Protein AF-A0AAN8FQU7-F1 (afdb_monomer)

Mean predicted aligned error: 3.14 Å

Foldseek 3Di:
DWADDPPDDIHDQFDAAQDPPTPPVSPVQNVVCVVCVVDDDDDDDDGDRYD

Organism: Trichostrongylus colubriformis (NCBI:txid6319)

Secondary structure (DSSP, 8-state):
-EE--SSSPPEE--B---STTS-HHHHHHHHHHHH-TTS------PPBS--

InterPro domains:
  IPR035892 C2 domain superfamily [G3DSA:2.60.40.150] (1-48)
  IPR035892 C2 domain superfamily [SSF49562] (1-49)

Structure (mmCIF, N/CA/C/O backbone):
data_AF-A0AAN8FQU7-F1
#
_entry.id   AF-A0AAN8FQU7-F1
#
loop_
_atom_site.group_PDB
_atom_site.id
_atom_site.type_symbol
_atom_site.label_atom_id
_atom_site.label_alt_id
_atom_site.label_comp_id
_atom_site.label_asym_id
_atom_site.label_entity_id
_atom_site.label_seq_id
_atom_site.pdbx_PDB_ins_code
_atom_site.Cartn_x
_atom_site.Cartn_y
_atom_site.Cartn_z
_atom_site.occupancy
_atom_site.B_iso_or_equiv
_atom_site.auth_seq_id
_atom_site.auth_comp_id
_atom_site.auth_asym_id
_atom_site.auth_atom_id
_atom_site.pdbx_PDB_model_num
ATOM 1 N N . VAL A 1 1 ? 3.969 -3.126 -5.960 1.00 95.50 1 VAL A N 1
ATOM 2 C CA . VAL A 1 1 ? 3.742 -4.178 -6.972 1.00 95.50 1 VAL A CA 1
ATOM 3 C C . VAL A 1 1 ? 4.997 -4.243 -7.804 1.00 95.50 1 VAL A C 1
ATOM 5 O O . VAL A 1 1 ? 5.470 -3.199 -8.235 1.00 95.50 1 VAL A O 1
ATOM 8 N N . MET A 1 2 ? 5.554 -5.437 -7.946 1.00 96.44 2 MET A N 1
ATOM 9 C CA . MET A 1 2 ? 6.806 -5.660 -8.661 1.00 96.44 2 MET A CA 1
ATOM 10 C C . MET A 1 2 ? 6.510 -6.457 -9.923 1.00 96.44 2 MET A C 1
ATOM 12 O O . MET A 1 2 ? 5.647 -7.339 -9.879 1.00 96.44 2 MET A O 1
ATOM 16 N N . ASP A 1 3 ? 7.219 -6.147 -10.998 1.00 96.00 3 ASP A N 1
ATOM 17 C CA . ASP A 1 3 ? 7.359 -7.034 -12.143 1.00 96.00 3 ASP A CA 1
ATOM 18 C C . ASP A 1 3 ? 8.490 -8.023 -11.857 1.00 96.00 3 ASP A C 1
ATOM 20 O O . ASP A 1 3 ? 9.528 -7.647 -11.309 1.00 96.00 3 ASP A O 1
ATOM 24 N N . TYR A 1 4 ? 8.260 -9.303 -12.130 1.00 97.19 4 TYR A N 1
ATOM 25 C CA . TYR A 1 4 ? 9.237 -10.344 -11.832 1.00 97.19 4 TYR A CA 1
ATOM 26 C C . TYR A 1 4 ? 10.063 -10.661 -13.069 1.00 97.19 4 TYR A C 1
ATOM 28 O O . TYR A 1 4 ? 9.518 -11.144 -14.062 1.00 97.19 4 TYR A O 1
ATOM 36 N N . ASP A 1 5 ? 11.380 -10.525 -12.940 1.00 97.56 5 ASP A N 1
ATOM 37 C CA . ASP A 1 5 ? 12.328 -10.910 -13.972 1.00 97.56 5 ASP A CA 1
ATOM 38 C C . ASP A 1 5 ? 13.197 -12.083 -13.523 1.00 97.56 5 ASP A C 1
ATOM 40 O O . ASP A 1 5 ? 13.820 -12.085 -12.463 1.00 97.56 5 ASP A O 1
ATOM 44 N N . LEU A 1 6 ? 13.272 -13.110 -14.373 1.00 96.81 6 LEU A N 1
ATOM 45 C CA . LEU A 1 6 ? 14.031 -14.328 -14.076 1.00 96.81 6 LEU A CA 1
ATOM 46 C C . LEU A 1 6 ? 15.550 -14.123 -14.183 1.00 96.81 6 LEU A C 1
ATOM 48 O O . LEU A 1 6 ? 16.317 -14.801 -13.499 1.00 96.81 6 LEU A O 1
ATOM 52 N N . LEU A 1 7 ? 15.985 -13.249 -15.094 1.00 96.94 7 LEU A N 1
ATOM 53 C CA . LEU A 1 7 ? 17.393 -13.089 -15.483 1.00 96.94 7 LEU A CA 1
ATOM 54 C C . LEU A 1 7 ? 18.000 -11.744 -15.056 1.00 96.94 7 LEU A C 1
ATOM 56 O O . LEU A 1 7 ? 19.210 -11.560 -15.189 1.00 96.94 7 LEU A O 1
ATOM 60 N N . SER 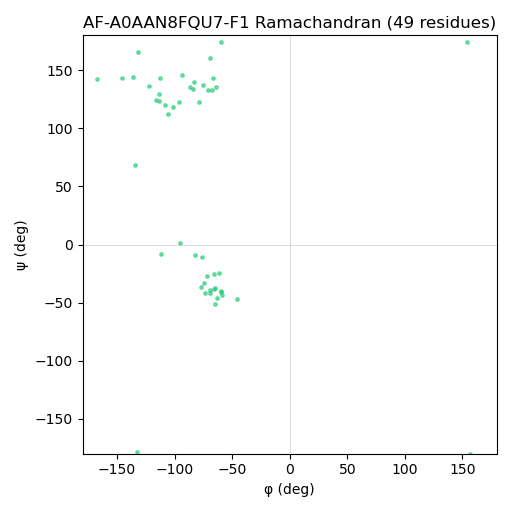A 1 8 ? 17.186 -10.816 -14.554 1.00 96.06 8 SER A N 1
ATOM 61 C CA . SER A 1 8 ? 17.589 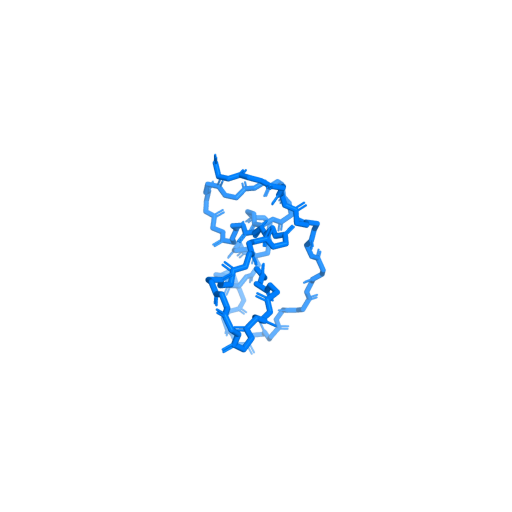-9.482 -14.095 1.00 96.06 8 SER A CA 1
ATOM 62 C C . SER A 1 8 ? 16.976 -9.165 -12.730 1.00 96.06 8 SER A C 1
ATOM 64 O O . SER A 1 8 ? 16.334 -10.008 -12.109 1.00 96.06 8 SER A O 1
ATOM 66 N N . SER A 1 9 ? 17.236 -7.962 -12.214 1.00 96.50 9 SER A N 1
ATOM 67 C CA . SER A 1 9 ? 16.509 -7.448 -11.056 1.00 96.50 9 SER A CA 1
ATOM 68 C C . SER A 1 9 ? 15.048 -7.204 -11.413 1.00 96.50 9 SER A C 1
ATOM 70 O O . SER A 1 9 ? 14.770 -6.715 -12.499 1.00 96.50 9 SER A O 1
ATOM 72 N N . ASN A 1 10 ? 14.155 -7.477 -10.466 1.00 95.81 10 ASN A N 1
ATOM 73 C CA . ASN A 1 10 ? 12.744 -7.125 -10.569 1.00 95.81 10 ASN A CA 1
ATOM 74 C C . ASN A 1 10 ? 12.558 -5.606 -10.610 1.00 95.81 10 ASN A C 1
ATOM 76 O O . ASN A 1 10 ? 13.108 -4.900 -9.756 1.00 95.81 10 ASN A O 1
ATOM 80 N N . ASP A 1 11 ? 11.702 -5.143 -11.513 1.00 94.69 11 ASP A N 1
ATOM 81 C CA . ASP A 1 11 ? 11.353 -3.733 -11.643 1.00 94.69 11 ASP A CA 1
ATOM 82 C C . ASP A 1 11 ? 10.099 -3.380 -10.834 1.00 94.69 11 ASP A C 1
ATOM 84 O O . ASP A 1 11 ? 9.169 -4.173 -10.657 1.00 94.69 11 ASP A O 1
ATOM 88 N N . GLU A 1 12 ? 10.055 -2.162 -10.297 1.00 95.50 12 GLU A N 1
ATOM 89 C CA . GLU A 1 12 ? 8.861 -1.666 -9.618 1.00 95.50 12 GLU A CA 1
ATOM 90 C C . GLU A 1 12 ? 7.818 -1.213 -10.650 1.00 95.50 12 GLU A C 1
ATOM 92 O O . GLU A 1 12 ? 8.058 -0.305 -11.440 1.00 95.50 12 GLU A O 1
ATOM 97 N N . ILE A 1 13 ? 6.615 -1.797 -10.592 1.00 95.69 13 ILE A N 1
ATOM 98 C CA . ILE A 1 13 ? 5.447 -1.292 -11.338 1.00 95.69 13 ILE A CA 1
ATOM 99 C C . ILE A 1 13 ? 4.863 -0.058 -10.627 1.00 95.69 13 ILE A C 1
ATOM 101 O O . ILE A 1 13 ? 4.368 0.873 -11.260 1.00 95.69 13 ILE A O 1
ATOM 105 N N . GLY A 1 14 ? 4.887 -0.066 -9.294 1.00 95.94 14 GLY A N 1
ATOM 106 C CA . GLY A 1 14 ? 4.496 1.054 -8.438 1.00 95.94 14 GLY A CA 1
ATOM 107 C C . GLY A 1 14 ? 4.032 0.592 -7.059 1.00 95.94 14 GLY A C 1
ATOM 108 O O . GLY A 1 14 ? 3.850 -0.605 -6.817 1.00 95.94 14 GLY A O 1
ATOM 109 N N . HIS A 1 15 ? 3.762 1.523 -6.151 1.00 95.69 15 HIS A N 1
ATOM 110 C CA . HIS A 1 15 ? 3.368 1.220 -4.770 1.00 95.69 15 HIS A CA 1
ATOM 111 C C . HIS A 1 15 ? 2.133 2.011 -4.328 1.00 95.69 15 HIS A C 1
ATOM 113 O O . HIS A 1 15 ? 1.710 2.973 -4.961 1.00 95.69 15 HIS A O 1
ATOM 119 N N . ALA A 1 16 ? 1.542 1.593 -3.213 1.00 95.62 16 ALA A N 1
ATOM 120 C CA . ALA A 1 16 ? 0.518 2.346 -2.505 1.00 95.62 16 ALA A CA 1
ATOM 121 C C . ALA A 1 16 ? 0.833 2.293 -1.009 1.00 95.62 16 ALA A C 1
ATOM 123 O O . ALA A 1 16 ? 1.306 1.272 -0.509 1.00 95.62 16 ALA A O 1
ATOM 124 N N . ILE A 1 17 ? 0.565 3.388 -0.302 1.00 96.06 17 ILE A N 1
ATOM 125 C CA . ILE A 1 17 ? 0.771 3.491 1.143 1.00 96.06 17 ILE A CA 1
ATOM 126 C C . ILE A 1 17 ? -0.604 3.508 1.808 1.00 96.06 17 ILE A C 1
ATOM 128 O O . ILE A 1 17 ? -1.410 4.402 1.546 1.00 96.06 17 ILE A O 1
ATOM 132 N N . ILE A 1 18 ? -0.861 2.524 2.669 1.00 97.00 18 ILE A N 1
ATOM 133 C CA . ILE A 1 18 ? -2.057 2.463 3.515 1.00 97.00 18 ILE A CA 1
ATOM 134 C C . ILE A 1 18 ? -1.623 2.810 4.933 1.00 97.00 18 ILE A C 1
ATOM 136 O O . ILE A 1 18 ? -0.839 2.090 5.545 1.00 97.00 18 ILE A O 1
ATOM 140 N N . GLY A 1 19 ? -2.072 3.960 5.422 1.00 95.81 19 GLY A N 1
ATOM 141 C CA . GLY A 1 19 ? -1.601 4.525 6.678 1.00 95.81 19 GLY A CA 1
ATOM 142 C C . GLY A 1 19 ? -1.804 6.038 6.734 1.00 95.81 19 GLY A C 1
ATOM 143 O O . GLY A 1 19 ? -2.265 6.633 5.759 1.00 95.81 19 GLY A O 1
ATOM 144 N N . PRO A 1 20 ? -1.410 6.691 7.840 1.00 93.88 20 PRO A N 1
ATOM 145 C CA . PRO A 1 20 ? -1.580 8.136 8.016 1.00 93.88 20 PRO A CA 1
ATOM 146 C C . PRO A 1 20 ? -0.827 8.989 6.985 1.00 93.88 20 PRO A C 1
ATOM 148 O O . PRO A 1 20 ? -1.209 10.126 6.740 1.00 93.88 20 PRO A O 1
ATOM 151 N N . LEU A 1 21 ? 0.241 8.442 6.393 1.00 91.56 21 LEU A N 1
ATOM 152 C CA . LEU A 1 21 ? 1.047 9.085 5.347 1.00 91.56 21 LEU A CA 1
ATOM 153 C C . LEU A 1 21 ? 0.622 8.680 3.927 1.00 91.56 21 LEU A C 1
ATOM 155 O O . LEU A 1 21 ? 1.249 9.089 2.953 1.00 91.56 21 LEU A O 1
ATOM 159 N N . GLY A 1 22 ? -0.410 7.844 3.800 1.00 91.25 22 GLY A N 1
ATOM 160 C CA . GLY A 1 22 ? -0.978 7.492 2.508 1.00 91.25 22 GLY A CA 1
ATOM 161 C C . GLY A 1 22 ? -1.706 8.669 1.865 1.00 91.25 22 GLY A C 1
ATOM 162 O O . GLY A 1 22 ? -2.129 9.608 2.537 1.00 91.25 22 GLY A O 1
ATOM 163 N N . GLY A 1 23 ? -1.910 8.589 0.548 1.00 90.62 23 GLY A N 1
ATOM 164 C CA . GLY A 1 23 ? -2.857 9.471 -0.136 1.00 90.62 23 GLY A CA 1
ATOM 165 C C . GLY A 1 23 ? -4.281 9.305 0.414 1.00 90.62 23 GLY A C 1
ATOM 166 O O . GLY A 1 23 ? -4.552 8.404 1.209 1.00 90.62 23 GLY A O 1
ATOM 167 N N . GLU A 1 24 ? -5.213 10.141 -0.047 1.00 93.44 24 GLU A N 1
ATOM 168 C CA . GLU A 1 24 ? -6.589 10.217 0.475 1.00 93.44 24 GLU A CA 1
ATOM 169 C C . GLU A 1 24 ? -7.252 8.841 0.680 1.00 93.44 24 GLU A C 1
ATOM 171 O O . GLU A 1 24 ? -7.796 8.556 1.748 1.00 93.44 24 GLU A O 1
ATOM 176 N N . THR A 1 25 ? -7.158 7.949 -0.310 1.00 95.69 25 THR A N 1
ATOM 177 C CA . THR A 1 25 ? -7.767 6.614 -0.234 1.00 95.69 25 THR A CA 1
ATOM 178 C C . THR A 1 25 ? -7.077 5.702 0.779 1.00 95.69 25 THR A C 1
ATOM 180 O O . THR A 1 25 ? -7.762 4.967 1.488 1.00 95.69 25 THR A O 1
ATOM 183 N N . GLY A 1 26 ? -5.746 5.757 0.880 1.00 97.00 26 GLY A N 1
ATOM 184 C CA . GLY A 1 26 ? -4.961 4.953 1.820 1.00 97.00 26 GLY A CA 1
ATOM 185 C C . GLY A 1 26 ? -5.173 5.380 3.271 1.00 97.00 26 GLY A C 1
ATOM 186 O O . GLY A 1 26 ? -5.375 4.530 4.136 1.00 97.00 26 GLY A O 1
ATOM 187 N N . ALA A 1 27 ? -5.217 6.690 3.530 1.00 97.12 27 ALA A N 1
ATOM 188 C CA . ALA A 1 27 ? -5.539 7.224 4.852 1.00 97.12 27 ALA A CA 1
ATOM 189 C C . ALA A 1 27 ? -6.988 6.906 5.260 1.00 97.12 27 ALA A C 1
ATOM 191 O O . ALA A 1 27 ? -7.247 6.571 6.418 1.00 97.12 27 ALA A O 1
ATOM 192 N N . ARG A 1 28 ? -7.937 6.956 4.311 1.00 96.56 28 ARG A N 1
ATOM 193 C CA . ARG A 1 28 ? -9.336 6.588 4.569 1.00 96.56 28 ARG A CA 1
ATOM 194 C C . ARG A 1 28 ? -9.487 5.110 4.923 1.00 96.56 28 ARG A C 1
ATOM 196 O O . ARG A 1 28 ? -10.085 4.824 5.954 1.00 96.56 28 ARG A O 1
ATOM 203 N N . GLN A 1 29 ? -8.933 4.197 4.118 1.00 97.50 29 GLN A N 1
ATOM 204 C CA . GLN A 1 29 ? -9.011 2.762 4.420 1.00 97.50 29 GLN A CA 1
ATOM 205 C C . GLN A 1 29 ? -8.359 2.454 5.772 1.00 97.50 29 GLN A C 1
ATOM 207 O O . GLN A 1 29 ? -8.904 1.683 6.554 1.00 97.50 29 GLN A O 1
ATOM 212 N N . TRP A 1 30 ? -7.224 3.090 6.074 1.00 97.75 30 TRP A N 1
ATOM 213 C CA . TRP A 1 30 ? -6.557 2.926 7.363 1.00 97.75 30 TRP A CA 1
ATOM 214 C C . TRP A 1 30 ? -7.454 3.314 8.543 1.00 97.75 30 TRP A C 1
ATOM 216 O O . TRP A 1 30 ? -7.522 2.582 9.528 1.00 97.75 30 TRP A O 1
ATOM 226 N N . ARG A 1 31 ? -8.180 4.434 8.432 1.00 97.31 31 ARG A N 1
ATOM 227 C CA . ARG A 1 31 ? -9.146 4.852 9.455 1.00 97.31 31 ARG A CA 1
ATOM 228 C C . ARG A 1 31 ? -10.294 3.853 9.600 1.00 97.31 31 ARG A C 1
ATOM 230 O O . ARG A 1 31 ? -10.594 3.469 10.720 1.00 97.31 31 ARG A O 1
ATOM 237 N N . GLU A 1 32 ? -10.875 3.384 8.497 1.00 97.19 32 GLU A N 1
ATOM 238 C CA . GLU A 1 32 ? -11.971 2.401 8.538 1.00 97.19 32 GLU A CA 1
ATOM 239 C C . GLU A 1 32 ? -11.554 1.089 9.220 1.00 97.19 32 GLU A C 1
ATOM 241 O O . GLU A 1 32 ? -12.313 0.546 10.017 1.00 97.19 32 GLU A O 1
ATOM 246 N N . VAL A 1 33 ? -10.330 0.613 8.962 1.00 97.44 33 VAL A N 1
ATOM 247 C CA . VAL A 1 33 ? -9.784 -0.595 9.605 1.00 97.44 33 VAL A CA 1
ATOM 248 C C . VAL A 1 33 ? -9.607 -0.408 11.115 1.00 97.44 33 VAL A C 1
ATOM 250 O O . VAL A 1 33 ? -9.837 -1.344 11.876 1.00 97.44 33 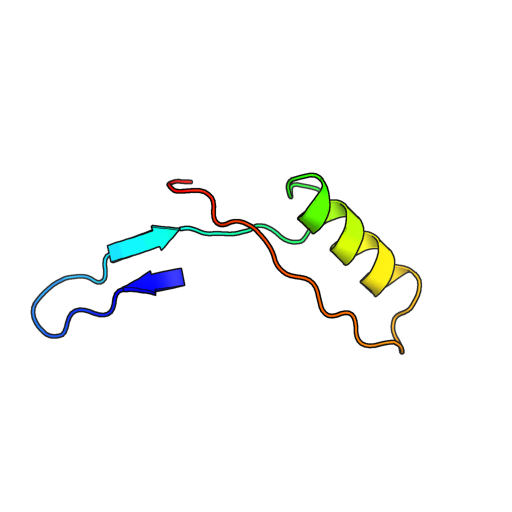VAL A O 1
ATOM 253 N N . ILE A 1 34 ? -9.201 0.784 11.563 1.00 97.38 34 ILE A N 1
ATOM 254 C CA . ILE A 1 34 ? -9.035 1.085 12.993 1.00 97.38 34 ILE A CA 1
ATOM 255 C C . ILE A 1 34 ? -10.390 1.254 13.688 1.00 97.38 34 ILE A C 1
ATOM 257 O O . ILE A 1 34 ? -10.559 0.770 14.806 1.00 97.38 34 ILE A O 1
ATOM 261 N N . ASP A 1 35 ? -11.340 1.927 13.040 1.00 98.00 35 ASP A N 1
ATOM 262 C CA . ASP A 1 35 ? -12.658 2.217 13.611 1.00 98.00 35 ASP A CA 1
ATOM 263 C C . ASP A 1 35 ? -13.544 0.957 13.690 1.00 98.00 35 ASP A C 1
ATOM 265 O O . ASP A 1 35 ? -14.412 0.865 14.563 1.00 98.00 35 ASP A O 1
ATOM 269 N N . HIS A 1 36 ? -13.319 -0.026 1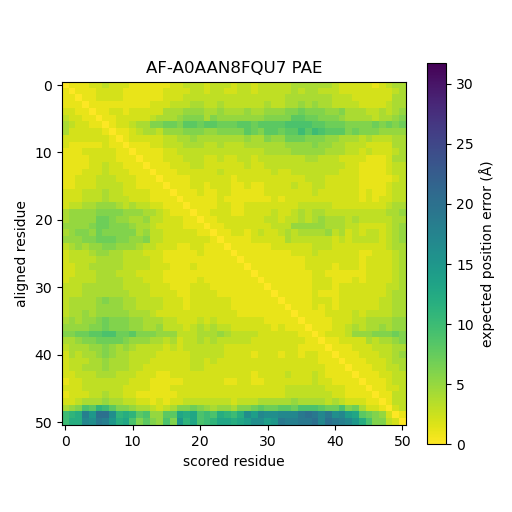2.809 1.00 97.19 36 HIS A N 1
ATOM 270 C CA . HIS A 1 36 ? -14.104 -1.262 12.715 1.00 97.19 36 HIS A CA 1
ATOM 271 C C . HIS A 1 36 ? -13.214 -2.518 12.594 1.00 97.19 36 HIS A C 1
ATOM 273 O O . HIS A 1 36 ? -13.210 -3.173 11.548 1.00 97.19 36 HIS A O 1
ATOM 279 N N . PRO A 1 37 ? -12.470 -2.902 13.647 1.00 95.44 37 PRO A N 1
ATOM 280 C CA . PRO A 1 37 ? -11.421 -3.924 13.563 1.00 95.44 37 PRO A CA 1
ATOM 281 C C . PRO A 1 37 ? -11.927 -5.341 13.242 1.00 95.44 37 PRO A C 1
ATOM 283 O O . PRO A 1 37 ? -11.186 -6.148 12.681 1.00 95.44 37 PRO A O 1
ATOM 286 N N . GLU A 1 38 ? -13.178 -5.667 13.567 1.00 98.00 38 GLU A N 1
ATOM 287 C CA . GLU A 1 38 ? -13.816 -6.941 13.209 1.00 98.00 38 GLU A CA 1
ATOM 288 C C . GLU A 1 38 ? -14.383 -6.976 11.780 1.00 98.00 38 GLU A C 1
ATOM 290 O O . GLU A 1 38 ? -14.800 -8.038 11.307 1.00 98.00 38 GLU A O 1
ATOM 295 N N . THR A 1 39 ? -14.413 -5.834 11.087 1.00 97.19 39 THR A N 1
ATOM 296 C CA . THR A 1 39 ? -14.990 -5.721 9.746 1.00 97.19 39 THR A CA 1
ATOM 297 C C . THR A 1 39 ? -13.880 -5.723 8.692 1.00 97.19 39 THR A C 1
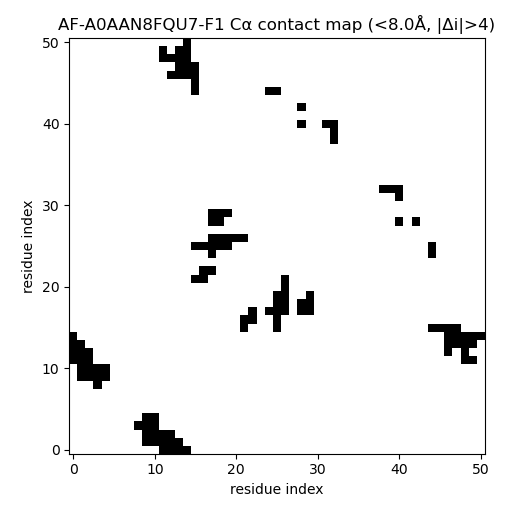ATOM 299 O O . THR A 1 39 ? -13.055 -4.811 8.664 1.00 97.19 39 THR A O 1
ATOM 302 N N . PRO A 1 40 ? -13.839 -6.708 7.776 1.00 96.75 40 PRO A N 1
ATOM 303 C CA . PRO A 1 40 ? -12.880 -6.682 6.681 1.00 96.75 40 PRO A CA 1
ATOM 304 C C . PRO A 1 40 ? -13.205 -5.540 5.708 1.00 96.75 40 PRO A C 1
ATOM 306 O O . PRO A 1 40 ? -14.344 -5.394 5.264 1.00 96.75 40 PRO A O 1
ATOM 309 N N . VAL A 1 41 ? -12.187 -4.766 5.328 1.00 96.56 41 VAL A N 1
ATOM 310 C CA . VAL A 1 41 ? -12.313 -3.647 4.382 1.00 96.56 41 VAL A CA 1
ATOM 311 C C . VAL A 1 41 ? -11.545 -3.959 3.101 1.00 96.56 41 VAL A C 1
ATOM 313 O O . VAL A 1 41 ? -10.337 -4.194 3.133 1.00 96.56 41 VAL A O 1
ATOM 316 N N . ALA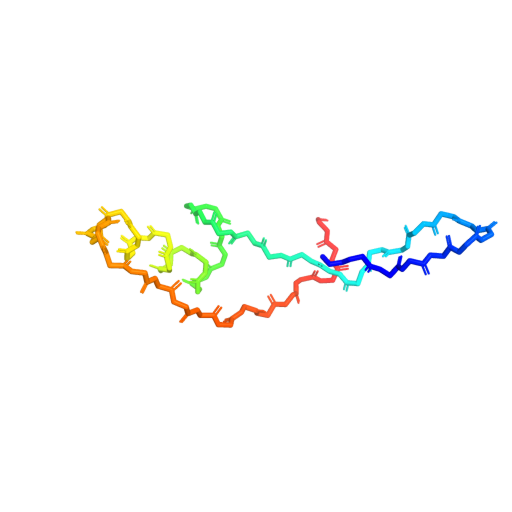 A 1 42 ? -12.234 -3.913 1.961 1.00 96.31 42 ALA A N 1
ATOM 317 C CA . ALA A 1 42 ? -11.639 -4.087 0.639 1.00 96.31 42 ALA A CA 1
ATOM 318 C C . ALA A 1 42 ? -11.787 -2.803 -0.187 1.00 96.31 42 ALA A C 1
ATOM 320 O O . ALA A 1 42 ? -12.897 -2.316 -0.399 1.00 96.31 42 ALA A O 1
ATOM 321 N N . LEU A 1 43 ? -10.666 -2.269 -0.676 1.00 95.56 43 LEU A N 1
ATOM 322 C CA . LEU A 1 43 ? -10.625 -1.060 -1.494 1.00 95.56 43 LEU A CA 1
ATOM 323 C C . LEU A 1 43 ? -9.498 -1.157 -2.531 1.00 95.56 43 LEU A C 1
ATOM 325 O O . LEU A 1 43 ? -8.427 -1.692 -2.252 1.00 95.56 43 LEU A O 1
ATOM 329 N N . TRP A 1 44 ? -9.737 -0.631 -3.734 1.00 95.81 44 TRP A N 1
ATOM 330 C CA . TRP A 1 44 ? -8.695 -0.477 -4.749 1.00 95.81 44 TRP A CA 1
ATOM 331 C C . TRP A 1 44 ? -7.896 0.808 -4.524 1.00 95.81 44 TRP A C 1
ATOM 333 O O . TRP A 1 44 ? -8.466 1.867 -4.255 1.00 95.81 44 TRP A O 1
ATOM 343 N N . HIS A 1 45 ? -6.580 0.731 -4.726 1.00 96.19 45 HIS A N 1
ATOM 344 C CA . HIS A 1 45 ? -5.671 1.873 -4.645 1.00 96.19 45 HIS A CA 1
ATOM 345 C C . HIS A 1 45 ? -4.928 2.046 -5.962 1.00 96.19 45 HIS A C 1
ATOM 347 O O . HIS A 1 45 ? -4.448 1.079 -6.552 1.00 96.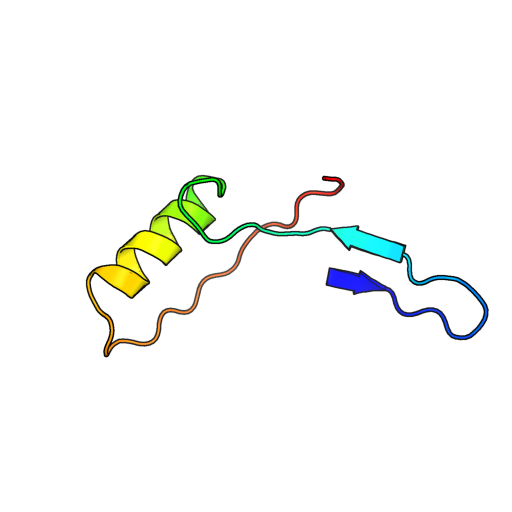19 45 HIS A O 1
ATOM 353 N N . ARG A 1 46 ? -4.824 3.294 -6.420 1.00 95.06 46 ARG A N 1
ATOM 354 C CA . ARG A 1 46 ? -3.974 3.635 -7.558 1.00 95.06 46 ARG A CA 1
ATOM 355 C C . ARG A 1 46 ? -2.513 3.533 -7.125 1.00 95.06 46 ARG A C 1
ATOM 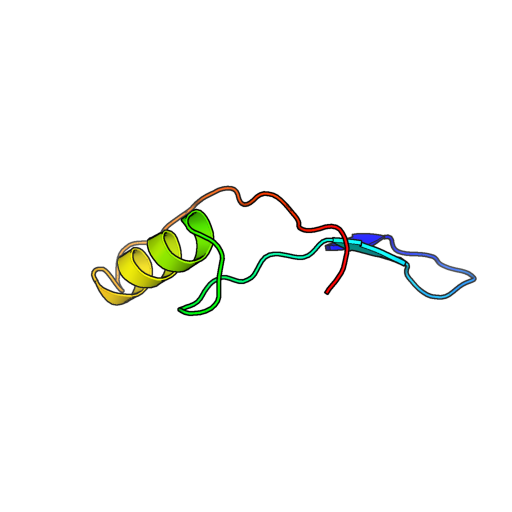357 O O . ARG A 1 46 ? -2.156 4.062 -6.077 1.00 95.06 46 ARG A O 1
ATOM 364 N N . LEU A 1 47 ? -1.694 2.880 -7.944 1.00 95.44 47 LEU A N 1
ATOM 365 C CA . LEU A 1 47 ? -0.256 2.804 -7.717 1.00 95.44 47 LEU A CA 1
ATOM 366 C C . LEU A 1 47 ? 0.416 4.130 -8.087 1.00 95.44 47 LEU A C 1
ATOM 368 O O . LEU A 1 47 ? 0.107 4.725 -9.125 1.00 95.44 47 LEU A O 1
ATOM 372 N N . SER A 1 48 ? 1.339 4.565 -7.237 1.00 92.94 48 SER A N 1
ATOM 373 C CA . SER A 1 48 ? 2.287 5.639 -7.508 1.00 92.94 48 SER A CA 1
ATOM 374 C C . SER A 1 48 ? 3.519 5.064 -8.216 1.00 92.94 48 SER A C 1
ATOM 376 O O . SER A 1 48 ? 4.002 4.010 -7.800 1.00 92.94 48 SER A O 1
ATOM 378 N N . PRO A 1 49 ? 4.027 5.722 -9.275 1.00 86.19 49 PRO A N 1
ATOM 379 C CA . PRO A 1 49 ? 5.054 5.151 -10.150 1.00 86.19 49 PRO A CA 1
ATOM 380 C C . PRO A 1 49 ? 6.477 5.135 -9.568 1.00 86.19 49 PRO A C 1
ATOM 382 O O . PRO A 1 49 ? 7.351 4.540 -10.179 1.00 86.19 49 PRO A O 1
ATOM 385 N N . GLN A 1 50 ? 6.740 5.812 -8.448 1.00 72.62 50 GLN A N 1
ATOM 386 C CA . GLN A 1 50 ? 8.079 5.932 -7.852 1.00 72.62 50 GLN A CA 1
ATOM 387 C C . GLN A 1 50 ? 7.974 6.490 -6.431 1.00 72.62 50 GLN A C 1
ATOM 389 O O . GLN A 1 50 ? 7.074 7.302 -6.182 1.00 72.62 50 GLN A O 1
ATOM 394 N N . TRP A 1 51 ? 8.817 5.994 -5.515 1.00 62.16 51 TRP A N 1
ATOM 395 C CA . TRP A 1 51 ? 8.893 6.444 -4.113 1.00 62.1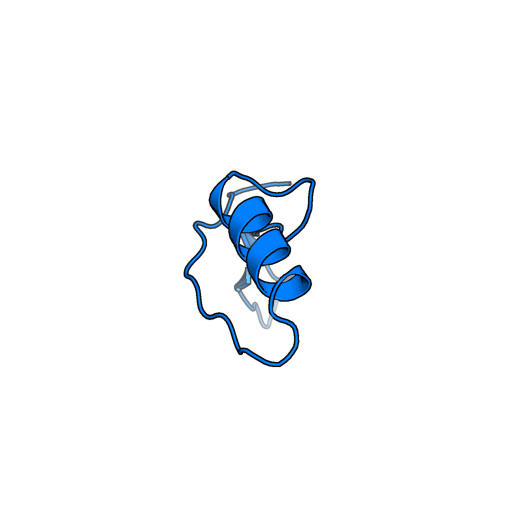6 51 TRP A CA 1
ATOM 396 C C . TRP A 1 51 ? 9.408 7.878 -3.988 1.00 62.16 51 TRP A C 1
ATOM 398 O O . TRP A 1 51 ? 10.266 8.277 -4.808 1.00 62.16 51 TRP A O 1
#

Solvent-accessible surface area (backbone atoms only — not comparable to full-atom values): 3307 Å² total; per-residue (Å²): 84,69,44,87,45,96,90,55,80,61,46,72,67,21,44,76,51,74,28,90,87,22,57,77,69,24,31,48,52,41,50,51,45,68,78,36,73,90,53,91,83,88,81,92,77,77,65,42,74,69,137

Radius of gyration: 14.09 Å; Cα contacts (8 Å, |Δi|>4): 63; chains: 1; bounding box: 33×24×29 Å

pLDDT: mean 94.63, std 5.98, range [62.16, 98.0]

Sequence (51 aa):
VMDYDLLSSNDEIGHAIIGPLGGETGARQWREVIDHPETPVALWHRLSPQW